Protein AF-A0A9W7ANW4-F1 (afdb_monomer)

Foldseek 3Di:
DDDDDDDDDDDDDPDQVRVAVVVVVVVDDPVDGDDDQPDDDPVSVVPDDDDDDDDDDDDDQVVVPDPVVVVVVVVVVVCVPPDPDDDDDDDDDD

Radius of gyration: 17.41 Å; Cα contacts (8 Å, |Δi|>4): 27; chains: 1; bounding box: 34×53×35 Å

Mean predicted aligned error: 9.97 Å

Secondary structure (DSSP, 8-state):
---PPPP-PPPPP--HHHHHHHHHHTT--TT--------SSHHHHTTS-S----------GGGG-SHHHHHHHHTHHHHTTT--S---------

pLDDT: mean 78.96, std 17.82, range [42.78, 97.06]

Organism: NCBI:txid1714386

Sequence (94 aa):
MSTSPTPQWLPLESNPSILNPFIHRLGCPTSHEFTDVWGLDPDLLAMLPGPCVAMCLLYPSDTISGVRRGELRENKKDVEGKTAQRQFLIESNH

Structure (mmCIF, N/CA/C/O backbone):
data_AF-A0A9W7ANW4-F1
#
_entry.id   AF-A0A9W7ANW4-F1
#
loop_
_atom_site.group_PDB
_atom_site.id
_atom_site.type_symbol
_atom_site.label_atom_id
_atom_site.label_alt_id
_atom_site.label_comp_id
_atom_site.label_asym_id
_atom_site.label_entity_id
_atom_site.label_seq_id
_atom_site.pdbx_PDB_ins_code
_atom_site.Cartn_x
_atom_site.Cartn_y
_atom_site.Cartn_z
_atom_site.occupancy
_atom_site.B_iso_or_equiv
_atom_site.auth_seq_id
_atom_site.auth_comp_id
_atom_site.auth_asym_id
_atom_site.auth_atom_id
_atom_site.pdbx_PDB_model_num
ATOM 1 N N . MET A 1 1 ? 13.047 38.921 4.416 1.00 43.91 1 MET A N 1
ATOM 2 C CA . MET A 1 1 ? 12.011 37.874 4.293 1.00 43.91 1 MET A CA 1
ATOM 3 C C . MET A 1 1 ? 12.646 36.570 4.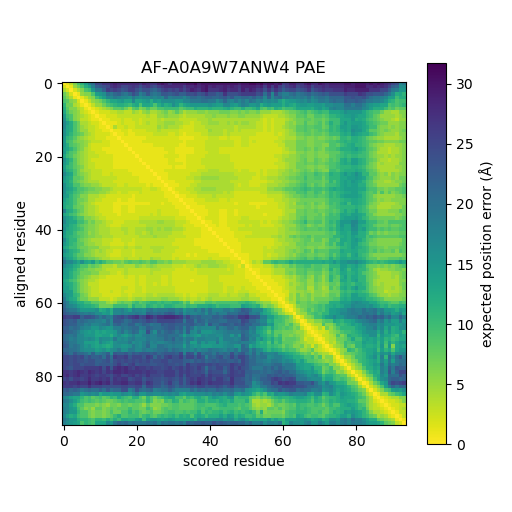746 1.00 43.91 1 MET A C 1
ATOM 5 O O . MET A 1 1 ? 13.554 36.105 4.077 1.00 43.91 1 MET A O 1
ATOM 9 N N . SER A 1 2 ? 12.288 36.077 5.934 1.00 42.78 2 SER A N 1
ATOM 10 C CA . SER A 1 2 ? 12.836 34.827 6.478 1.00 42.78 2 SER A CA 1
ATOM 11 C C . SER A 1 2 ? 12.054 33.665 5.872 1.00 42.78 2 SER A C 1
ATOM 13 O O . SER A 1 2 ? 10.884 33.480 6.196 1.00 42.78 2 SER A O 1
ATOM 15 N N . THR A 1 3 ? 12.650 32.945 4.927 1.00 55.22 3 THR A N 1
ATOM 16 C CA . THR A 1 3 ? 12.088 31.699 4.401 1.00 55.22 3 THR A CA 1
ATOM 17 C C . THR A 1 3 ? 12.325 30.616 5.445 1.00 55.22 3 THR A C 1
ATOM 19 O O . THR A 1 3 ? 13.468 30.207 5.656 1.00 55.22 3 THR A O 1
ATOM 22 N N . SER A 1 4 ? 11.274 30.179 6.139 1.00 60.78 4 SER A N 1
ATOM 23 C CA . SER A 1 4 ? 11.372 29.015 7.019 1.00 60.78 4 SER A CA 1
ATOM 24 C C . SER A 1 4 ? 11.786 27.798 6.184 1.00 60.78 4 SER A C 1
ATOM 26 O O . SER A 1 4 ? 11.189 27.594 5.123 1.00 60.78 4 SER A O 1
ATOM 28 N N . PRO A 1 5 ? 12.774 26.999 6.618 1.00 67.94 5 PRO A N 1
ATOM 29 C CA . PRO A 1 5 ? 13.186 25.814 5.878 1.00 67.94 5 PRO A CA 1
ATOM 30 C C . PRO A 1 5 ? 11.992 24.872 5.701 1.00 67.94 5 PRO A C 1
ATOM 32 O O . PRO A 1 5 ? 11.254 24.613 6.655 1.00 67.94 5 PRO A O 1
ATOM 35 N N . THR A 1 6 ? 11.784 24.387 4.476 1.00 76.00 6 THR A N 1
ATOM 36 C CA . THR A 1 6 ? 10.763 23.376 4.207 1.00 76.00 6 THR A CA 1
ATOM 37 C C . THR A 1 6 ? 11.138 22.096 4.959 1.00 76.00 6 THR A C 1
ATOM 39 O O . THR A 1 6 ? 12.299 21.674 4.915 1.00 76.00 6 THR A O 1
ATOM 42 N N . PRO A 1 7 ? 10.207 21.485 5.712 1.00 75.00 7 PRO A N 1
ATOM 43 C CA . PRO A 1 7 ? 10.505 20.257 6.432 1.00 75.00 7 PRO A CA 1
ATOM 44 C C . PRO A 1 7 ? 10.850 19.158 5.422 1.00 75.00 7 PRO A C 1
ATOM 46 O O . PRO A 1 7 ? 10.046 18.825 4.553 1.00 75.00 7 PRO A O 1
ATOM 49 N N . GLN A 1 8 ? 12.059 18.609 5.529 1.00 82.56 8 GLN A N 1
ATOM 50 C CA . GLN A 1 8 ? 12.495 17.473 4.725 1.00 82.56 8 GLN A CA 1
ATOM 51 C C . GLN A 1 8 ? 12.058 16.182 5.411 1.00 82.56 8 GLN A C 1
ATOM 53 O O . GLN A 1 8 ? 12.627 15.767 6.420 1.00 82.56 8 GLN A O 1
ATOM 58 N N . TRP A 1 9 ? 11.014 15.566 4.868 1.00 87.12 9 TRP A N 1
ATOM 59 C CA . TRP A 1 9 ? 10.512 14.280 5.332 1.00 87.12 9 TRP A CA 1
ATOM 60 C C . TRP A 1 9 ? 11.345 13.161 4.715 1.00 87.12 9 TRP A C 1
ATOM 62 O O . TRP A 1 9 ? 11.685 13.212 3.532 1.00 87.12 9 TRP A O 1
ATOM 72 N N . LEU A 1 10 ? 11.663 12.140 5.511 1.00 90.38 10 LEU A N 1
ATOM 73 C CA . LEU A 1 10 ? 12.269 10.925 4.980 1.00 90.38 10 LEU A CA 1
ATOM 74 C C . LEU A 1 10 ? 11.246 10.187 4.103 1.00 90.38 10 LEU A C 1
ATOM 76 O O . LEU A 1 10 ? 10.067 10.138 4.469 1.00 90.38 10 LEU A O 1
ATOM 80 N N . PRO A 1 11 ? 11.669 9.615 2.962 1.00 89.31 11 PRO A N 1
ATOM 81 C CA . PRO A 1 11 ? 10.773 8.834 2.124 1.00 89.31 11 PRO A CA 1
ATOM 82 C C . PRO A 1 11 ? 10.278 7.605 2.893 1.00 89.31 11 PRO A C 1
ATOM 84 O O . PRO A 1 11 ? 11.048 6.933 3.580 1.00 89.31 11 PRO A O 1
ATOM 87 N N . LEU A 1 12 ? 8.982 7.325 2.769 1.00 91.25 12 LEU A N 1
ATOM 88 C CA . LEU A 1 12 ? 8.352 6.167 3.389 1.00 91.25 12 LEU A CA 1
ATOM 89 C C . LEU A 1 12 ? 8.494 4.942 2.483 1.00 91.25 12 LEU A C 1
ATOM 91 O O . LEU A 1 12 ? 8.271 5.022 1.276 1.00 91.25 12 LEU A O 1
ATOM 95 N N . GLU A 1 13 ? 8.834 3.802 3.075 1.00 93.56 13 GLU A N 1
ATOM 96 C CA . GLU A 1 13 ? 8.877 2.523 2.372 1.00 93.56 13 GLU A CA 1
ATOM 97 C C . GLU A 1 13 ? 7.452 1.998 2.138 1.00 93.56 13 GLU A C 1
ATOM 99 O O . GLU A 1 13 ? 6.642 1.925 3.065 1.00 93.56 13 GLU A O 1
ATOM 104 N N . SER A 1 14 ? 7.140 1.621 0.895 1.00 93.25 14 SER A N 1
ATOM 105 C CA . SER A 1 14 ? 5.843 1.048 0.510 1.00 93.25 14 SER A CA 1
ATOM 106 C C . SER A 1 14 ? 5.747 -0.427 0.915 1.00 93.25 14 SER A C 1
ATOM 108 O O . SER A 1 14 ? 5.701 -1.307 0.061 1.00 93.25 14 SER A O 1
ATOM 110 N N . ASN A 1 15 ? 5.747 -0.684 2.221 1.00 94.75 15 ASN A N 1
ATOM 111 C CA . ASN A 1 15 ? 5.787 -2.018 2.815 1.00 94.75 15 ASN A CA 1
ATOM 112 C C . ASN A 1 15 ? 4.742 -2.119 3.946 1.00 94.75 15 ASN A C 1
ATOM 114 O O . ASN A 1 15 ? 4.780 -1.289 4.864 1.00 94.75 15 ASN A O 1
ATOM 118 N N . PRO A 1 16 ? 3.835 -3.118 3.945 1.00 95.94 16 PRO A N 1
ATOM 119 C CA . PRO A 1 16 ? 2.815 -3.288 4.986 1.00 95.94 16 PRO A CA 1
ATOM 120 C C . PRO A 1 16 ? 3.359 -3.303 6.419 1.00 95.94 16 PRO A C 1
ATOM 122 O O . PRO A 1 16 ? 2.736 -2.740 7.320 1.00 95.94 16 PRO A O 1
ATOM 125 N N . SER A 1 17 ? 4.550 -3.872 6.640 1.00 96.38 17 SER A N 1
ATOM 126 C CA . SER A 1 17 ? 5.184 -3.918 7.968 1.00 96.38 17 SER A CA 1
ATOM 127 C C . SER A 1 17 ? 5.548 -2.533 8.525 1.00 96.38 17 SER A C 1
ATOM 129 O O . SER A 1 17 ? 5.613 -2.357 9.742 1.00 96.38 17 SER A O 1
ATOM 131 N N . ILE A 1 18 ? 5.730 -1.541 7.648 1.00 95.75 18 ILE A N 1
ATOM 132 C CA . ILE A 1 18 ? 5.984 -0.139 7.996 1.00 95.75 18 ILE A CA 1
ATOM 133 C C . ILE A 1 18 ? 4.677 0.667 7.991 1.00 95.75 18 ILE A C 1
ATOM 135 O O . ILE A 1 18 ? 4.418 1.444 8.916 1.00 95.75 18 ILE A O 1
ATOM 139 N N . LEU A 1 19 ? 3.829 0.464 6.978 1.00 96.31 19 LEU A N 1
ATOM 140 C CA . LEU A 1 19 ? 2.595 1.225 6.773 1.00 96.31 19 LE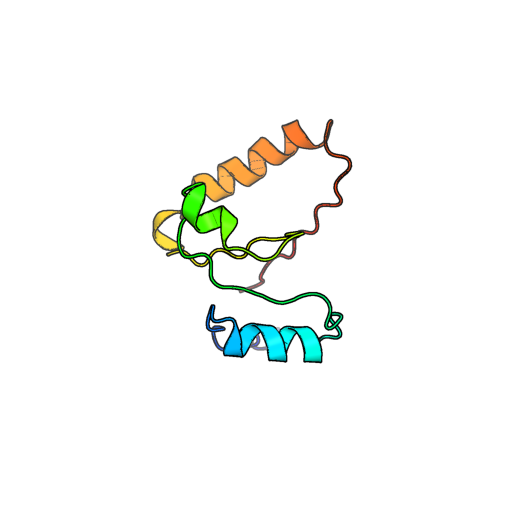U A CA 1
ATOM 141 C C . LEU A 1 19 ? 1.521 0.928 7.825 1.00 96.31 19 LEU A C 1
ATOM 143 O O . LEU A 1 19 ? 0.891 1.868 8.311 1.00 96.31 19 LEU A O 1
ATOM 147 N N . ASN A 1 20 ? 1.330 -0.334 8.225 1.00 96.8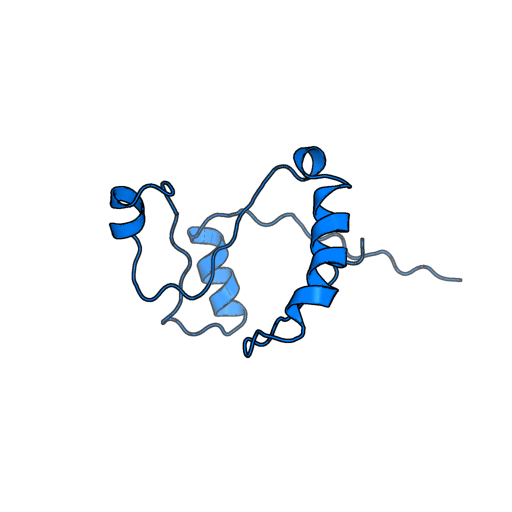8 20 ASN A N 1
ATOM 148 C CA . ASN A 1 20 ? 0.278 -0.707 9.180 1.00 96.88 20 ASN A CA 1
ATOM 149 C C . ASN A 1 20 ? 0.499 -0.069 10.560 1.00 96.88 20 ASN A C 1
ATOM 151 O O . ASN A 1 20 ? -0.380 0.661 11.031 1.00 96.88 20 ASN A O 1
ATOM 155 N N . PRO A 1 21 ? 1.681 -0.199 11.199 1.00 96.50 21 PRO A N 1
ATOM 156 C CA . PRO A 1 21 ? 1.948 0.508 12.450 1.00 96.50 21 PRO A CA 1
ATOM 157 C C . PRO A 1 21 ? 1.828 2.030 12.315 1.00 96.50 21 PRO A C 1
ATOM 159 O O . PRO A 1 21 ? 1.397 2.693 13.261 1.00 96.50 21 PRO A O 1
ATOM 162 N N . PHE A 1 22 ? 2.199 2.589 11.159 1.00 95.31 22 PHE A N 1
ATOM 163 C CA . PHE A 1 22 ? 2.100 4.020 10.893 1.00 95.31 22 PHE A CA 1
ATOM 164 C C . PHE A 1 22 ? 0.643 4.502 10.897 1.00 95.31 22 PHE A C 1
ATOM 166 O O . PHE A 1 22 ? 0.314 5.412 11.660 1.00 95.31 22 PHE A O 1
ATOM 173 N N . ILE A 1 23 ? -0.257 3.867 10.138 1.00 95.50 23 ILE A N 1
ATOM 174 C CA . ILE A 1 23 ? -1.666 4.292 10.096 1.00 95.50 23 ILE A CA 1
ATOM 175 C C . ILE A 1 23 ? -2.401 4.065 11.416 1.00 95.50 23 ILE A C 1
ATOM 177 O O . ILE A 1 23 ? -3.240 4.885 11.791 1.00 95.50 23 ILE A O 1
ATOM 181 N N . HIS A 1 24 ? -2.069 3.011 12.165 1.00 97.06 24 HIS A N 1
ATOM 182 C CA . HIS A 1 24 ? -2.679 2.783 13.474 1.00 97.06 24 HIS A CA 1
ATOM 183 C C . HIS A 1 24 ? -2.258 3.854 14.484 1.00 97.06 24 HIS A C 1
ATOM 185 O O . HIS A 1 24 ? -3.085 4.319 15.266 1.00 97.06 24 HIS A O 1
ATOM 191 N N . ARG A 1 25 ? -1.005 4.332 14.424 1.00 96.19 25 ARG A N 1
ATOM 192 C CA . ARG A 1 25 ? -0.547 5.479 15.232 1.00 96.19 25 ARG A CA 1
ATOM 193 C C . ARG A 1 25 ? -1.235 6.789 14.847 1.00 96.19 25 ARG A C 1
ATOM 195 O O . ARG A 1 25 ? -1.391 7.652 15.703 1.00 96.19 25 ARG A O 1
ATOM 202 N N . LEU A 1 26 ? -1.665 6.925 13.592 1.00 95.38 26 LEU A N 1
ATOM 203 C CA . LEU A 1 26 ? -2.468 8.058 13.119 1.00 95.38 26 LEU A CA 1
ATOM 204 C C . LEU A 1 26 ? -3.958 7.955 13.497 1.00 95.38 26 LEU A C 1
ATOM 206 O O . LEU A 1 26 ? -4.716 8.879 13.213 1.00 95.38 26 LEU A O 1
ATOM 210 N N . GLY A 1 27 ? -4.382 6.862 14.142 1.00 96.38 27 GLY A N 1
ATOM 211 C CA . GLY A 1 27 ? -5.760 6.653 14.593 1.00 96.38 27 GLY A CA 1
ATOM 212 C C . GLY A 1 27 ? -6.642 5.863 13.624 1.00 96.38 27 GLY A C 1
ATOM 213 O O . GLY A 1 27 ? -7.858 5.828 13.809 1.00 96.38 27 GLY A O 1
ATOM 214 N N . CYS A 1 28 ? -6.067 5.221 12.601 1.00 95.25 28 CYS A N 1
ATOM 215 C CA . CYS A 1 28 ? -6.825 4.332 11.722 1.00 95.25 28 CYS A CA 1
ATOM 216 C C . CYS A 1 28 ? -7.316 3.086 12.495 1.00 95.25 28 CYS A C 1
ATOM 218 O O . CYS A 1 28 ? -6.503 2.456 13.187 1.00 95.25 28 CYS A O 1
ATOM 220 N N . PRO A 1 29 ? -8.605 2.699 12.380 1.00 95.06 29 PRO A N 1
ATOM 221 C CA . PRO A 1 29 ? -9.137 1.502 13.026 1.00 95.06 29 PRO A CA 1
ATOM 222 C C . PRO A 1 29 ? -8.356 0.237 12.660 1.00 95.06 29 PRO A C 1
ATOM 224 O O . PRO A 1 29 ? -7.950 0.056 11.516 1.00 95.06 29 PRO A O 1
ATOM 227 N N . THR A 1 30 ? -8.227 -0.695 13.605 1.00 92.94 30 THR A N 1
ATOM 228 C CA . THR A 1 30 ? -7.542 -1.986 13.396 1.00 92.94 30 THR A CA 1
ATOM 229 C C . THR A 1 30 ? -8.276 -2.935 12.446 1.00 92.94 30 THR A C 1
ATOM 231 O O . THR A 1 30 ? -7.763 -4.000 12.132 1.00 92.94 30 THR A O 1
ATOM 234 N N . SER A 1 31 ? -9.477 -2.570 11.987 1.00 93.94 31 SER A N 1
ATOM 235 C CA . SER A 1 31 ? -10.208 -3.290 10.941 1.00 93.94 31 SER A CA 1
ATOM 236 C C . SER A 1 31 ? -9.686 -3.019 9.528 1.00 93.94 31 SER A C 1
ATOM 238 O O . SER A 1 31 ? -10.179 -3.634 8.588 1.00 93.94 31 SER A O 1
ATOM 240 N N . HIS A 1 32 ? -8.742 -2.087 9.368 1.00 94.56 32 HIS A N 1
ATOM 241 C CA . HIS A 1 32 ? -8.137 -1.742 8.086 1.00 94.56 32 HIS A CA 1
ATOM 242 C C . HIS A 1 32 ? -6.626 -1.922 8.158 1.00 94.56 32 HIS A C 1
ATOM 244 O O . HIS A 1 32 ? -5.979 -1.433 9.083 1.00 94.56 32 HIS A O 1
ATOM 250 N N . GLU A 1 33 ? -6.069 -2.562 7.141 1.00 95.75 33 GLU A N 1
ATOM 251 C CA . GLU A 1 33 ? -4.636 -2.774 6.995 1.00 95.75 33 GLU A CA 1
ATOM 252 C C . GLU A 1 33 ? -4.243 -2.723 5.516 1.00 95.75 33 GLU A C 1
ATOM 254 O O . GLU A 1 33 ? -5.064 -2.919 4.620 1.00 95.75 33 GLU A O 1
ATOM 259 N N . PHE A 1 34 ? -2.974 -2.433 5.263 1.00 96.62 34 PHE A N 1
ATOM 260 C CA . PHE A 1 34 ? -2.328 -2.634 3.980 1.00 96.62 34 PHE A CA 1
ATOM 261 C C . PHE A 1 34 ? -1.943 -4.103 3.821 1.00 96.62 34 PHE A C 1
ATOM 263 O O . PHE A 1 34 ? -1.421 -4.732 4.744 1.00 96.62 34 PHE A O 1
ATOM 270 N N . THR A 1 35 ? -2.136 -4.606 2.606 1.00 96.38 35 THR A N 1
ATOM 271 C CA . THR A 1 35 ? -1.700 -5.925 2.146 1.00 96.38 35 THR A CA 1
ATOM 272 C C . THR A 1 35 ? -0.970 -5.749 0.820 1.00 96.38 35 THR A C 1
ATOM 274 O O . THR A 1 35 ? -1.352 -4.898 0.014 1.00 96.38 35 THR A O 1
ATOM 277 N N . ASP A 1 36 ? 0.076 -6.540 0.590 1.00 96.12 36 ASP A N 1
ATOM 278 C CA . ASP A 1 36 ? 0.792 -6.522 -0.683 1.00 96.12 36 ASP A CA 1
ATOM 279 C C . ASP A 1 36 ? -0.091 -7.025 -1.830 1.00 96.12 36 ASP A C 1
ATOM 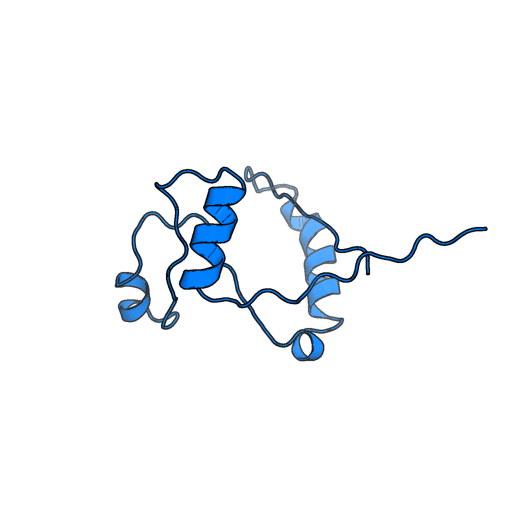281 O O . ASP A 1 36 ? -0.782 -8.041 -1.721 1.00 96.12 36 ASP A O 1
ATOM 285 N N . VAL A 1 37 ? -0.029 -6.316 -2.957 1.00 95.50 37 VAL A N 1
ATOM 286 C CA . VAL A 1 37 ? -0.679 -6.713 -4.207 1.00 95.50 37 VAL A CA 1
ATOM 287 C C . VAL A 1 37 ? 0.365 -7.376 -5.096 1.00 95.50 37 VAL A C 1
ATOM 289 O O . VAL A 1 37 ? 1.239 -6.713 -5.648 1.00 95.50 37 VAL A O 1
ATOM 292 N N . TRP A 1 38 ? 0.261 -8.695 -5.243 1.00 94.31 38 TRP A N 1
ATOM 293 C CA . TRP A 1 38 ? 1.204 -9.501 -6.028 1.00 94.31 38 TRP A CA 1
ATOM 294 C C . TRP A 1 38 ? 1.070 -9.290 -7.539 1.00 94.31 38 TRP A C 1
ATOM 296 O O . TRP A 1 38 ? 2.031 -9.472 -8.282 1.00 94.31 38 TRP A O 1
ATOM 306 N N . GLY A 1 39 ? -0.118 -8.900 -7.997 1.00 94.56 39 GLY A N 1
ATOM 307 C CA . GLY A 1 39 ? -0.408 -8.607 -9.393 1.00 94.56 39 GLY A CA 1
ATOM 308 C C . GLY A 1 39 ? -1.858 -8.179 -9.585 1.00 94.56 39 GLY A C 1
ATOM 309 O O . GLY A 1 39 ? -2.653 -8.200 -8.646 1.00 94.56 39 GLY A O 1
ATOM 310 N N . LEU A 1 40 ? -2.185 -7.763 -10.808 1.00 94.56 40 LEU A N 1
ATOM 311 C CA . LEU A 1 40 ? -3.517 -7.262 -11.177 1.00 94.56 40 LEU A CA 1
ATOM 312 C C . LEU A 1 40 ? -4.363 -8.304 -11.922 1.00 94.56 40 LEU A C 1
ATOM 314 O O . LEU A 1 40 ? -5.472 -7.999 -12.359 1.00 94.56 40 LEU A O 1
ATOM 318 N N . ASP A 1 41 ? -3.846 -9.522 -12.071 1.00 96.69 41 ASP A N 1
ATOM 319 C CA . ASP A 1 41 ? -4.587 -10.635 -12.648 1.00 96.69 41 ASP A CA 1
ATOM 320 C C . ASP A 1 41 ? -5.675 -11.114 -11.671 1.00 96.69 41 ASP A C 1
ATOM 322 O O . ASP A 1 41 ? -5.449 -11.098 -10.456 1.00 96.69 41 ASP A O 1
ATOM 326 N N . PRO A 1 42 ? -6.844 -11.573 -12.161 1.00 95.50 42 PRO A N 1
ATOM 327 C CA . PRO A 1 42 ? -7.971 -11.954 -11.306 1.00 95.50 42 PRO A CA 1
ATOM 328 C C . PRO A 1 42 ? -7.611 -12.955 -10.204 1.00 95.50 42 PRO A C 1
ATOM 330 O O . PRO A 1 42 ? -8.057 -12.801 -9.069 1.00 95.50 42 PRO A O 1
ATOM 333 N N . ASP A 1 43 ? -6.765 -13.936 -10.522 1.00 95.94 43 ASP A N 1
ATOM 334 C CA . ASP A 1 43 ? -6.355 -14.982 -9.583 1.00 95.94 43 ASP A CA 1
ATOM 335 C C . ASP A 1 43 ? -5.502 -14.425 -8.433 1.00 95.94 43 ASP A C 1
ATOM 337 O O . ASP A 1 43 ? -5.656 -14.841 -7.286 1.00 95.94 43 ASP A O 1
ATOM 341 N N . LEU A 1 44 ? -4.638 -13.444 -8.715 1.00 95.69 44 LEU A N 1
ATOM 342 C CA . LEU A 1 44 ? -3.806 -12.787 -7.702 1.00 95.69 44 LEU A CA 1
ATOM 343 C C . LEU A 1 44 ? -4.623 -11.799 -6.867 1.00 95.69 44 LEU A C 1
ATOM 345 O O . LEU A 1 44 ? -4.439 -11.709 -5.654 1.00 95.69 44 LEU A O 1
ATOM 349 N N . LEU A 1 45 ? -5.568 -11.093 -7.490 1.00 94.44 45 LEU A N 1
ATOM 350 C CA . LEU A 1 45 ? -6.477 -10.188 -6.786 1.00 94.44 45 LEU A CA 1
ATOM 351 C C . LEU A 1 45 ? -7.437 -10.936 -5.855 1.00 94.44 45 LEU A C 1
ATOM 353 O O . LEU A 1 45 ? -7.790 -10.410 -4.802 1.00 94.44 45 LEU A O 1
ATOM 357 N N . ALA A 1 46 ? -7.823 -12.167 -6.197 1.00 94.62 46 ALA A N 1
ATOM 358 C CA . ALA A 1 46 ? -8.662 -13.011 -5.348 1.00 94.62 46 ALA A CA 1
ATOM 359 C C . ALA A 1 46 ? -7.994 -13.392 -4.011 1.00 94.62 46 ALA A C 1
ATOM 361 O O . ALA A 1 46 ? -8.686 -13.811 -3.085 1.00 94.62 46 ALA A O 1
ATOM 362 N N . MET A 1 47 ? -6.669 -13.231 -3.890 1.00 94.94 47 MET A N 1
ATOM 363 C CA . MET A 1 47 ? -5.935 -13.447 -2.638 1.00 94.94 47 MET A CA 1
ATOM 364 C C . MET A 1 47 ? -6.046 -12.270 -1.660 1.00 94.94 47 MET A C 1
ATOM 366 O O . MET A 1 47 ? -5.679 -12.418 -0.493 1.00 94.94 47 MET A O 1
ATOM 370 N N . LEU A 1 48 ? -6.506 -11.100 -2.115 1.00 93.94 48 LEU A N 1
ATOM 371 C CA . LEU A 1 48 ? -6.582 -9.912 -1.272 1.00 93.94 48 LEU A CA 1
ATOM 372 C C . LEU A 1 48 ? -7.740 -10.018 -0.269 1.00 93.94 48 LEU A C 1
ATOM 374 O O . LEU A 1 48 ? -8.844 -10.431 -0.640 1.00 93.94 48 LEU A O 1
ATOM 378 N N . PRO A 1 49 ? -7.533 -9.597 0.991 1.00 93.25 49 PRO A N 1
ATOM 379 C CA . PRO A 1 49 ? -8.623 -9.505 1.948 1.00 93.25 49 PRO A CA 1
ATOM 380 C C . PRO A 1 49 ? -9.649 -8.463 1.480 1.00 93.25 49 PRO A C 1
ATOM 382 O O . PRO A 1 49 ? -9.307 -7.358 1.054 1.00 93.25 49 PRO A O 1
ATOM 385 N N . GLY A 1 50 ? -10.929 -8.831 1.547 1.00 87.19 50 GLY A N 1
ATOM 386 C CA . GLY A 1 50 ? -12.051 -7.962 1.204 1.00 87.19 50 GLY A CA 1
ATOM 387 C C . GLY A 1 50 ? -12.846 -7.537 2.443 1.00 87.19 50 GLY A C 1
ATOM 388 O O . GLY A 1 50 ? -12.931 -8.309 3.400 1.00 87.19 50 GLY A O 1
ATOM 389 N N . PRO A 1 51 ? -13.491 -6.356 2.428 1.00 91.88 51 PRO A N 1
ATOM 390 C CA . PRO A 1 51 ? -13.575 -5.392 1.323 1.00 91.88 51 PRO A CA 1
ATOM 391 C C . PRO A 1 51 ? -12.343 -4.469 1.204 1.00 91.88 51 PRO A C 1
ATOM 393 O O . PRO A 1 51 ? -11.810 -4.007 2.207 1.00 91.88 51 PRO A O 1
ATOM 396 N N . CYS A 1 52 ? -11.934 -4.135 -0.028 1.00 91.62 52 CYS A N 1
ATOM 397 C CA . CYS A 1 52 ? -10.848 -3.183 -0.300 1.00 91.62 52 CYS A CA 1
ATOM 398 C C . CYS A 1 52 ? -11.401 -1.768 -0.536 1.00 91.62 52 CYS A C 1
ATOM 400 O O . CYS A 1 52 ? -12.304 -1.579 -1.352 1.00 91.62 52 CYS A O 1
ATOM 402 N N . VAL A 1 53 ? -10.859 -0.773 0.176 1.00 91.81 53 VAL A N 1
ATOM 403 C CA . VAL A 1 53 ? -11.348 0.621 0.145 1.00 91.81 53 VAL A CA 1
ATOM 404 C C . VAL A 1 53 ? -10.419 1.591 -0.587 1.00 91.81 53 VAL A C 1
ATOM 406 O O . VAL A 1 53 ? -10.861 2.661 -1.000 1.00 91.81 53 VAL A O 1
ATOM 409 N N . ALA A 1 54 ? -9.138 1.246 -0.739 1.00 92.19 54 ALA A N 1
ATOM 410 C CA . ALA A 1 54 ? -8.137 2.089 -1.384 1.00 92.19 54 ALA A CA 1
ATOM 411 C C . ALA A 1 54 ? -6.937 1.259 -1.864 1.00 92.19 54 ALA A C 1
ATOM 413 O O . ALA A 1 54 ? -6.626 0.218 -1.292 1.00 92.19 54 ALA A O 1
ATOM 414 N N . MET A 1 55 ? -6.229 1.767 -2.875 1.00 91.44 55 MET A N 1
ATOM 415 C CA . MET A 1 55 ? -4.969 1.206 -3.367 1.00 91.44 55 MET A CA 1
ATOM 416 C C . MET A 1 55 ? -3.896 2.295 -3.370 1.00 91.44 55 MET A C 1
ATOM 418 O O . MET A 1 55 ? -4.131 3.401 -3.859 1.00 91.44 55 MET A O 1
ATOM 422 N N . CYS A 1 56 ? -2.718 1.979 -2.833 1.00 92.00 56 CYS A N 1
ATOM 423 C CA . CYS A 1 56 ? -1.546 2.846 -2.884 1.00 92.00 56 CYS A CA 1
ATOM 424 C C . CYS A 1 56 ? -0.563 2.290 -3.917 1.00 92.00 56 CYS A C 1
ATOM 426 O O . CYS A 1 56 ? -0.230 1.109 -3.869 1.00 92.00 56 CYS A O 1
ATOM 428 N N . LEU A 1 57 ? -0.118 3.127 -4.854 1.00 90.69 57 LEU A N 1
ATOM 429 C CA . LEU A 1 57 ? 0.807 2.738 -5.915 1.00 90.69 57 LEU A CA 1
ATOM 430 C C . LEU A 1 57 ? 2.066 3.600 -5.844 1.00 90.69 57 LEU A C 1
ATOM 432 O O . LEU A 1 57 ? 2.005 4.812 -6.055 1.00 90.69 57 LEU A O 1
ATOM 436 N N . LEU A 1 58 ? 3.207 2.958 -5.609 1.00 89.81 58 LEU A N 1
ATOM 437 C CA . LEU A 1 58 ? 4.520 3.571 -5.763 1.00 89.81 58 LEU A CA 1
ATOM 438 C C . LEU A 1 58 ? 5.022 3.340 -7.193 1.00 89.81 58 LEU A C 1
ATOM 440 O O . LEU A 1 58 ? 5.032 2.211 -7.677 1.00 89.81 58 LEU A O 1
ATOM 444 N N . TYR A 1 59 ? 5.444 4.405 -7.873 1.00 87.06 59 TYR A N 1
ATOM 445 C CA . TYR A 1 59 ? 5.957 4.332 -9.241 1.00 87.06 59 TYR A CA 1
ATOM 446 C C . TYR A 1 59 ? 7.051 5.388 -9.488 1.00 87.06 59 TYR A C 1
ATOM 448 O O . TYR A 1 59 ? 7.070 6.414 -8.803 1.00 87.06 59 TYR A O 1
ATOM 456 N N . PRO A 1 60 ? 7.944 5.190 -10.478 1.00 84.88 60 PRO A N 1
ATOM 457 C CA . PRO A 1 60 ? 8.943 6.191 -10.854 1.00 84.88 60 PRO A CA 1
ATOM 458 C C . PRO A 1 60 ? 8.284 7.450 -11.438 1.00 84.88 60 PRO A C 1
ATOM 460 O O . PRO A 1 60 ? 7.731 7.425 -12.541 1.00 84.88 60 PRO A O 1
ATOM 463 N N . SER A 1 61 ? 8.349 8.568 -10.716 1.00 77.44 61 SER A N 1
ATOM 464 C CA . SER A 1 61 ? 7.670 9.820 -11.082 1.00 77.44 61 SER A CA 1
ATOM 465 C C . SER A 1 61 ? 8.168 10.431 -12.395 1.00 77.44 61 SER A C 1
ATOM 467 O O . SER A 1 61 ? 7.373 11.034 -13.121 1.00 77.44 61 SER A O 1
ATOM 469 N N . ASP A 1 62 ? 9.441 10.229 -12.735 1.00 73.62 62 ASP A N 1
ATOM 470 C CA . ASP A 1 62 ? 10.067 10.755 -13.953 1.00 73.62 62 ASP A CA 1
ATOM 471 C C . ASP A 1 62 ? 9.400 10.213 -15.224 1.00 73.62 62 ASP A C 1
ATOM 473 O O . ASP A 1 62 ? 9.229 10.940 -16.200 1.00 73.62 62 ASP A O 1
ATOM 477 N N . THR A 1 63 ? 8.927 8.963 -15.191 1.00 61.00 63 THR A N 1
ATOM 478 C CA . THR A 1 63 ? 8.301 8.285 -16.344 1.00 61.00 63 THR A CA 1
ATOM 479 C C . THR A 1 63 ? 6.872 8.745 -16.634 1.00 61.00 63 THR A C 1
ATOM 481 O O . THR A 1 63 ? 6.396 8.650 -17.762 1.00 61.00 63 THR A O 1
ATOM 484 N N . ILE A 1 64 ? 6.186 9.278 -15.624 1.00 61.16 64 ILE A N 1
ATOM 485 C CA . ILE A 1 64 ? 4.813 9.805 -15.707 1.00 61.16 64 ILE A CA 1
ATOM 486 C C . ILE A 1 64 ? 4.813 11.348 -15.746 1.0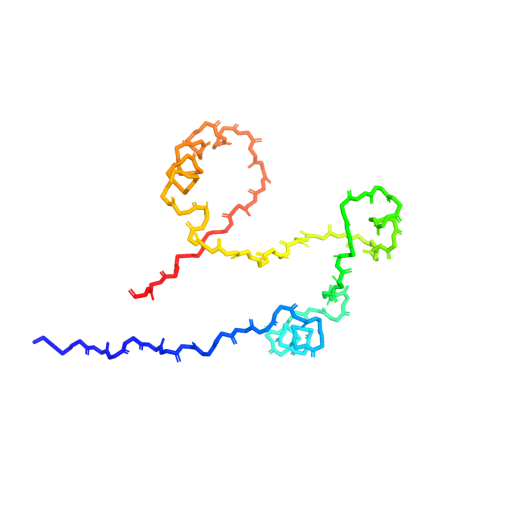0 61.16 64 ILE A C 1
ATOM 488 O O . ILE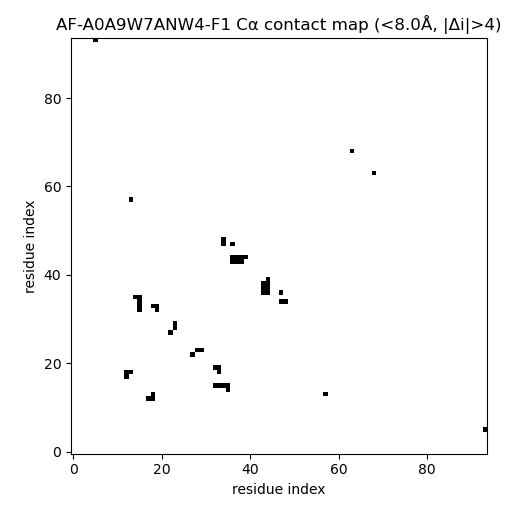 A 1 64 ? 3.761 11.996 -15.774 1.00 61.16 64 ILE A O 1
ATOM 492 N N . SER A 1 65 ? 5.997 11.967 -15.756 1.00 59.41 65 SER A N 1
ATOM 493 C CA . SER A 1 65 ? 6.165 13.398 -15.532 1.00 59.41 65 SER A CA 1
ATOM 494 C C . SER A 1 65 ? 5.577 14.276 -16.653 1.00 59.41 65 SER A C 1
ATOM 496 O O . SER A 1 65 ? 5.712 14.026 -17.847 1.00 59.41 65 SER A O 1
ATOM 498 N N . GLY A 1 66 ? 4.867 15.328 -16.227 1.00 55.97 66 GLY A N 1
ATOM 499 C CA . GLY A 1 66 ? 4.299 16.378 -17.075 1.00 55.97 66 GLY A CA 1
ATOM 500 C C . GLY A 1 66 ? 2.907 16.070 -17.623 1.00 55.97 66 GLY A C 1
ATOM 501 O O . GLY A 1 66 ? 1.911 16.577 -17.103 1.00 55.97 66 GLY A O 1
ATOM 502 N N . VAL A 1 67 ? 2.846 15.246 -18.669 1.00 55.66 67 VAL A N 1
ATOM 503 C CA . VAL A 1 67 ? 1.670 15.129 -19.552 1.00 55.66 67 VAL A CA 1
ATOM 504 C C . VAL A 1 67 ? 0.461 14.549 -18.816 1.00 55.66 67 VAL A C 1
ATOM 506 O O . VAL A 1 67 ? -0.585 15.187 -18.743 1.00 55.66 67 VAL A O 1
ATOM 509 N N . ARG A 1 68 ? 0.638 13.415 -18.128 1.00 61.22 68 ARG A N 1
ATOM 510 C CA . ARG A 1 68 ? -0.452 12.728 -17.413 1.00 61.22 68 ARG A CA 1
ATOM 511 C C . ARG A 1 68 ? -0.989 13.519 -16.217 1.00 61.22 68 ARG A C 1
ATOM 513 O O . ARG A 1 68 ? -2.172 13.441 -15.903 1.00 61.22 68 ARG A O 1
ATOM 520 N N . ARG A 1 69 ? -0.136 14.312 -15.550 1.00 63.28 69 ARG A N 1
ATOM 521 C CA . ARG A 1 69 ? -0.555 15.241 -14.480 1.00 63.28 69 ARG A CA 1
ATOM 522 C C . ARG A 1 69 ? -1.371 16.409 -15.034 1.00 63.28 69 ARG A C 1
ATOM 524 O O . ARG A 1 69 ? -2.301 16.844 -14.364 1.00 63.28 69 ARG A O 1
ATOM 531 N N . GLY A 1 70 ? -1.033 16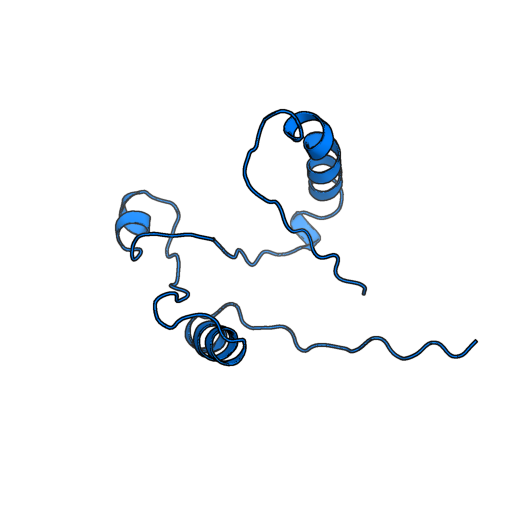.911 -16.223 1.00 61.47 70 GLY A N 1
ATOM 532 C CA . GLY A 1 70 ? -1.834 17.909 -16.937 1.00 61.47 70 GLY A CA 1
ATOM 533 C C . GLY A 1 70 ? -3.199 17.353 -17.342 1.00 61.47 70 GLY A C 1
ATOM 534 O O . GLY A 1 70 ? -4.222 17.932 -16.992 1.00 61.47 70 GLY A O 1
ATOM 535 N N . GLU A 1 71 ? -3.218 16.172 -17.958 1.00 65.06 71 GLU A N 1
ATOM 536 C CA . GLU A 1 71 ? -4.441 15.484 -18.394 1.00 65.06 71 GLU A CA 1
ATOM 537 C C . GLU A 1 71 ? -5.368 15.118 -17.225 1.00 65.06 71 GLU A C 1
ATOM 539 O O . GLU A 1 71 ? -6.576 15.314 -17.316 1.00 65.06 71 GLU A O 1
ATOM 544 N N . LEU A 1 72 ? -4.829 14.636 -16.096 1.00 63.53 72 LEU A N 1
ATOM 545 C CA . LEU A 1 72 ? -5.611 14.383 -14.874 1.00 63.53 72 LEU A CA 1
ATOM 546 C C . LEU A 1 72 ? -6.220 15.668 -14.294 1.00 63.53 72 LEU A C 1
ATOM 548 O O . LEU A 1 72 ? -7.282 15.616 -13.674 1.00 63.53 72 LEU A O 1
ATOM 552 N N . ARG A 1 73 ? -5.566 16.823 -14.482 1.00 64.69 73 ARG A N 1
ATOM 553 C CA . ARG A 1 73 ? -6.106 18.131 -14.078 1.00 64.69 73 ARG A CA 1
ATOM 554 C C . ARG A 1 73 ? -7.180 18.629 -15.045 1.00 64.69 73 ARG A C 1
ATOM 556 O O . ARG A 1 73 ? -8.127 19.255 -14.577 1.00 64.69 73 ARG A O 1
ATOM 563 N N . GLU A 1 74 ? -7.060 18.357 -16.345 1.00 61.50 74 GLU A N 1
ATOM 564 C CA . GLU A 1 74 ? -8.058 18.754 -17.353 1.00 61.50 74 GLU A CA 1
ATOM 565 C C . GLU A 1 74 ? -9.306 17.864 -17.333 1.00 61.50 74 GLU A C 1
ATOM 567 O O . GLU A 1 74 ? -10.406 18.393 -17.179 1.00 61.50 74 GLU A O 1
ATOM 572 N N . ASN A 1 75 ? -9.149 16.533 -17.331 1.00 58.19 75 ASN A N 1
ATOM 573 C CA . ASN A 1 75 ? -10.261 15.572 -17.213 1.00 58.19 75 ASN A CA 1
ATOM 574 C C . ASN A 1 75 ? -11.060 15.725 -15.901 1.00 58.19 75 ASN A C 1
ATOM 576 O O . ASN A 1 75 ? -12.163 15.198 -15.772 1.00 58.19 75 ASN A O 1
ATOM 580 N N . LYS A 1 76 ? -10.535 16.463 -14.914 1.00 56.25 76 LYS A N 1
ATOM 581 C CA . LYS A 1 76 ? -11.228 16.797 -13.662 1.00 56.25 76 LYS A CA 1
ATOM 582 C C . LYS A 1 76 ? -12.471 17.668 -13.888 1.00 56.25 76 LYS A C 1
ATOM 584 O O . LYS A 1 76 ? -13.436 17.526 -13.141 1.00 56.25 76 LYS A O 1
ATOM 589 N N . LYS A 1 77 ? -12.466 18.532 -14.912 1.00 51.41 77 LYS A N 1
ATOM 590 C CA . LYS A 1 77 ? -13.593 19.434 -15.218 1.00 51.41 77 LYS A CA 1
ATOM 591 C C . LYS A 1 77 ? -14.814 18.690 -15.764 1.00 51.41 77 LYS A C 1
ATOM 593 O O . LYS A 1 77 ? -15.939 19.097 -15.500 1.00 51.41 77 LYS A O 1
ATOM 598 N N . ASP A 1 78 ? -14.601 17.570 -16.450 1.00 49.00 78 ASP A N 1
ATOM 599 C CA . ASP A 1 78 ? -15.682 16.804 -17.081 1.00 49.00 78 ASP A CA 1
ATOM 600 C C . ASP A 1 78 ? -16.342 15.797 -16.118 1.00 49.00 78 ASP A C 1
ATOM 602 O O . ASP A 1 78 ? -17.487 15.382 -16.314 1.00 49.00 78 ASP A O 1
ATOM 606 N N . VAL A 1 79 ? -15.647 15.424 -15.035 1.00 52.44 79 VAL A N 1
ATOM 607 C CA . VAL A 1 79 ? -16.109 14.436 -14.037 1.00 52.44 79 VAL A CA 1
ATOM 608 C C . VAL A 1 79 ? -16.863 15.078 -12.859 1.00 52.44 79 VAL A C 1
ATOM 610 O O . VAL A 1 79 ? -17.644 14.394 -12.187 1.00 52.44 79 VAL A O 1
ATOM 613 N N . GLU A 1 80 ? -16.716 16.393 -12.645 1.00 48.25 80 GLU A N 1
ATOM 614 C CA . GLU A 1 80 ? -17.422 17.167 -11.603 1.00 48.25 80 GLU A CA 1
ATOM 615 C C . GLU A 1 80 ? -18.957 17.043 -11.682 1.00 48.25 80 GLU A C 1
ATOM 617 O O . GLU A 1 80 ? -19.645 17.213 -10.678 1.00 48.25 80 GLU A O 1
ATOM 622 N N . GLY A 1 81 ? -19.505 16.660 -12.840 1.00 48.53 81 GLY A N 1
ATOM 623 C CA . GLY A 1 81 ? -20.940 16.448 -13.023 1.00 48.53 81 GLY A CA 1
ATOM 624 C C . GLY A 1 81 ? -21.494 15.084 -12.584 1.00 48.53 81 GLY A C 1
ATOM 625 O O . GLY A 1 81 ? -22.715 14.931 -12.595 1.00 48.53 81 GLY A O 1
ATOM 626 N N . LYS A 1 82 ? -20.671 14.071 -12.249 1.00 50.91 82 LYS A N 1
ATOM 627 C CA . LYS A 1 82 ? -21.177 12.680 -12.113 1.00 50.91 82 LYS A CA 1
ATOM 628 C C . LYS A 1 82 ? -20.752 11.854 -10.897 1.00 50.91 82 LYS A C 1
ATOM 630 O O . LYS A 1 82 ? -21.313 10.775 -10.726 1.00 50.91 82 LYS A O 1
ATOM 635 N N . THR A 1 83 ? -19.856 12.302 -10.020 1.00 45.22 83 THR A N 1
ATOM 636 C CA . THR A 1 83 ? -19.336 11.395 -8.974 1.00 45.22 83 THR A CA 1
ATOM 637 C C . THR A 1 83 ? -19.687 11.858 -7.563 1.00 45.22 83 THR A C 1
ATOM 639 O O . THR A 1 83 ? -19.069 12.763 -7.016 1.00 45.22 83 THR A O 1
ATOM 642 N N . ALA A 1 84 ? -20.644 11.175 -6.929 1.00 49.41 84 ALA A N 1
ATOM 643 C CA . ALA A 1 84 ? -20.986 11.317 -5.509 1.00 49.41 84 ALA A CA 1
ATOM 644 C C . ALA A 1 84 ? -19.935 10.686 -4.561 1.00 49.41 84 ALA A C 1
ATOM 646 O O . ALA A 1 84 ? -20.278 10.179 -3.494 1.00 49.41 84 ALA A O 1
ATOM 647 N N . GLN A 1 85 ? -18.653 10.696 -4.938 1.00 51.91 85 GLN A N 1
ATOM 648 C CA . GLN A 1 85 ? -17.546 10.272 -4.082 1.00 51.91 85 GLN A CA 1
ATOM 649 C C . GLN A 1 85 ? -16.724 11.499 -3.708 1.00 51.91 85 GLN A C 1
ATOM 651 O O . GLN A 1 85 ? -16.283 12.259 -4.568 1.00 51.91 85 GLN A O 1
ATOM 656 N N . ARG A 1 86 ? -16.561 11.725 -2.402 1.00 56.78 86 ARG A N 1
ATOM 657 C CA . ARG A 1 86 ? -15.787 12.853 -1.883 1.00 56.78 86 ARG A CA 1
ATOM 658 C C . ARG A 1 86 ? -14.321 12.647 -2.253 1.00 56.78 86 ARG A C 1
ATOM 660 O O . ARG A 1 86 ? -13.630 11.854 -1.623 1.00 56.78 86 ARG A O 1
ATOM 667 N N . GLN A 1 87 ? -13.859 13.365 -3.269 1.00 68.62 87 GLN A N 1
ATOM 668 C CA . GLN A 1 87 ? -12.450 13.407 -3.626 1.00 68.62 87 GLN A CA 1
ATOM 669 C C . GLN A 1 87 ? -11.728 14.367 -2.678 1.00 68.62 87 GLN A C 1
ATOM 671 O O . GLN A 1 87 ? -12.004 15.567 -2.673 1.00 68.62 87 GLN A O 1
ATOM 676 N N . PHE A 1 88 ? -10.769 13.854 -1.913 1.00 70.12 88 PHE A N 1
ATOM 677 C CA . PHE A 1 88 ? -9.815 14.682 -1.182 1.00 70.12 88 PHE A CA 1
ATOM 678 C C . PHE A 1 88 ? -8.497 14.703 -1.957 1.00 70.12 88 PHE A C 1
ATOM 680 O O . PHE A 1 88 ? -7.988 13.658 -2.359 1.00 70.12 88 PHE A O 1
ATOM 687 N N . LEU A 1 89 ? -7.970 15.899 -2.212 1.00 70.00 89 LEU A N 1
ATOM 688 C CA . LEU A 1 89 ? -6.671 16.102 -2.846 1.00 70.00 89 LEU A CA 1
ATOM 689 C C . LEU A 1 89 ? -5.820 16.947 -1.905 1.00 70.00 89 LEU A C 1
ATOM 691 O O . LEU A 1 89 ? -6.237 18.032 -1.508 1.00 70.00 89 LEU A O 1
ATOM 695 N N . ILE A 1 90 ? -4.642 16.437 -1.563 1.00 75.44 90 ILE A N 1
ATOM 696 C CA . ILE A 1 90 ? -3.648 17.151 -0.767 1.00 75.44 90 ILE A CA 1
ATOM 697 C C . ILE A 1 90 ? -2.477 17.448 -1.696 1.00 75.44 90 ILE A C 1
ATOM 699 O O . ILE A 1 90 ? -1.947 16.539 -2.334 1.00 75.44 90 ILE A O 1
ATOM 703 N N . GLU A 1 91 ? -2.100 18.719 -1.797 1.00 71.88 91 GLU A N 1
ATOM 704 C CA . GLU A 1 91 ? -0.937 19.137 -2.574 1.00 71.88 91 GLU A CA 1
ATOM 705 C C . GLU A 1 91 ? 0.317 19.058 -1.700 1.00 71.88 91 GLU A C 1
ATOM 707 O O . GLU A 1 91 ? 0.363 19.592 -0.589 1.00 71.88 91 GLU A O 1
ATOM 712 N N . SER A 1 92 ? 1.342 18.367 -2.196 1.00 68.00 92 SER A N 1
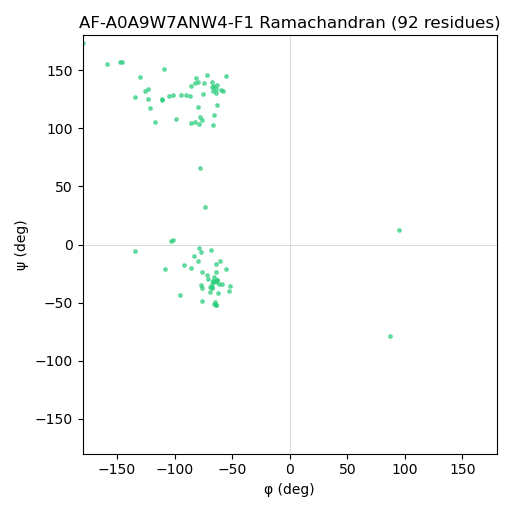ATOM 713 C CA . SER A 1 92 ? 2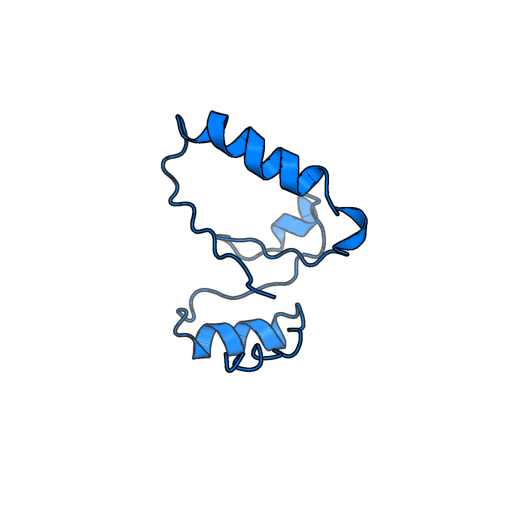.664 18.363 -1.576 1.00 68.00 92 SER A CA 1
ATOM 714 C C . SER A 1 92 ? 3.378 19.666 -1.932 1.00 68.00 92 SER A C 1
ATOM 716 O O . SER A 1 92 ? 3.766 19.864 -3.081 1.00 68.00 92 SER A O 1
ATOM 718 N N . ASN A 1 93 ? 3.560 20.549 -0.949 1.00 59.91 93 ASN A N 1
ATOM 719 C CA . ASN A 1 93 ? 4.429 21.716 -1.090 1.00 59.91 93 ASN A CA 1
ATOM 720 C C . ASN A 1 93 ? 5.885 21.260 -0.920 1.00 59.91 93 ASN A C 1
ATOM 722 O O . ASN A 1 93 ? 6.301 20.963 0.202 1.00 59.91 93 ASN A O 1
ATOM 726 N N . HIS A 1 94 ? 6.622 21.161 -2.027 1.00 56.00 94 HIS A N 1
ATOM 727 C CA . HIS A 1 94 ? 8.076 20.981 -2.031 1.00 56.00 94 HIS A CA 1
ATOM 728 C C . HIS A 1 94 ? 8.795 22.324 -2.118 1.00 56.00 94 HIS A C 1
ATOM 730 O O . HIS A 1 94 ? 8.346 23.172 -2.922 1.00 56.00 94 HIS A O 1
#

InterPro domains:
  IPR001578 Peptidase C12, ubiquitin carboxyl-terminal hydrolase [PF01088] (9-75)
  IPR001578 Peptidase C12, ubiquitin carboxyl-terminal hydrolase [PR00707] (11-28)
  IPR001578 Peptidase C12, ubiquitin carboxyl-terminal hydrolase [PR00707] (48-60)
  IPR001578 Peptidase C12, ubiquitin carboxyl-terminal hydrolase [PS52048] (8-94)
  IPR001578 Peptidase C12, ubiquitin carboxyl-terminal hydrolase [PTHR10589] (8-80)
  IPR036959 Peptidase C12, ubiquitin carboxyl-terminal hydrolase superfamily [G3DSA:3.40.532.10] (4-91)
  IPR038765 Papain-like cysteine peptidase superfamily [SSF54001] (7-68)

Solvent-accessible surface area (backbone atoms only — not comparable to full-atom values): 6742 Å² total; per-residue (Å²): 134,88,80,74,79,78,85,84,74,79,86,80,69,98,39,45,87,57,46,38,64,50,43,46,75,74,67,48,59,90,92,61,75,63,74,88,77,88,46,88,49,71,78,50,48,68,71,54,79,78,88,78,91,79,85,89,83,90,75,72,60,80,84,54,55,65,59,59,59,49,49,57,59,56,57,46,69,74,47,74,81,74,63,99,62,90,82,83,85,84,81,84,88,127